Protein AF-A0AA90T5K9-F1 (afdb_monomer_lite)

Structure (mmCIF, N/CA/C/O backbone):
data_AF-A0AA90T5K9-F1
#
_entry.id   AF-A0AA90T5K9-F1
#
loop_
_atom_site.group_PDB
_atom_site.id
_atom_site.type_symbol
_atom_site.label_atom_id
_atom_site.label_alt_id
_atom_site.label_comp_id
_atom_site.label_asym_id
_atom_site.label_entity_id
_atom_site.label_seq_id
_atom_site.pdbx_PDB_ins_code
_atom_site.Cartn_x
_atom_site.Cartn_y
_atom_site.Cartn_z
_atom_site.occupancy
_atom_site.B_iso_or_equiv
_atom_site.auth_seq_id
_atom_site.auth_comp_id
_atom_site.auth_asym_id
_atom_site.auth_atom_id
_atom_site.pdbx_PDB_model_num
ATOM 1 N N . ASN A 1 1 ? 15.374 -18.220 -27.501 1.00 53.59 1 ASN A N 1
ATOM 2 C CA . ASN A 1 1 ? 14.520 -17.092 -27.054 1.00 53.59 1 ASN A CA 1
ATOM 3 C C . ASN A 1 1 ? 15.168 -16.372 -25.879 1.00 53.59 1 ASN A C 1
ATOM 5 O O . ASN A 1 1 ? 15.394 -17.0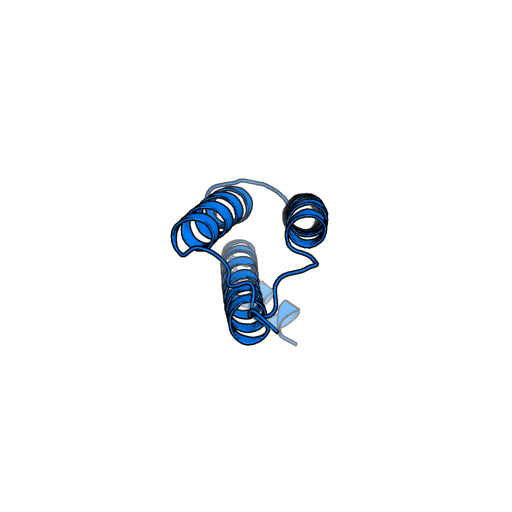23 -24.862 1.00 53.59 1 ASN A O 1
ATOM 9 N N . PRO A 1 2 ? 15.523 -15.080 -26.000 1.00 67.69 2 PRO A N 1
ATOM 10 C CA . PRO A 1 2 ? 16.107 -14.327 -24.892 1.00 67.69 2 PRO A CA 1
ATOM 11 C C . PRO A 1 2 ? 15.084 -14.159 -23.758 1.00 67.69 2 PRO A C 1
ATOM 13 O O . PRO A 1 2 ? 13.948 -13.754 -23.993 1.00 67.69 2 PRO A O 1
ATOM 16 N N . LYS A 1 3 ? 15.479 -14.480 -22.519 1.00 69.50 3 LYS A N 1
ATOM 17 C CA . LYS A 1 3 ? 14.643 -14.268 -21.327 1.00 69.50 3 LYS A CA 1
ATOM 18 C C . LYS A 1 3 ? 14.737 -12.805 -20.901 1.00 69.50 3 LYS A C 1
ATOM 20 O O . LYS A 1 3 ? 15.799 -12.352 -20.477 1.00 69.50 3 LYS A O 1
ATO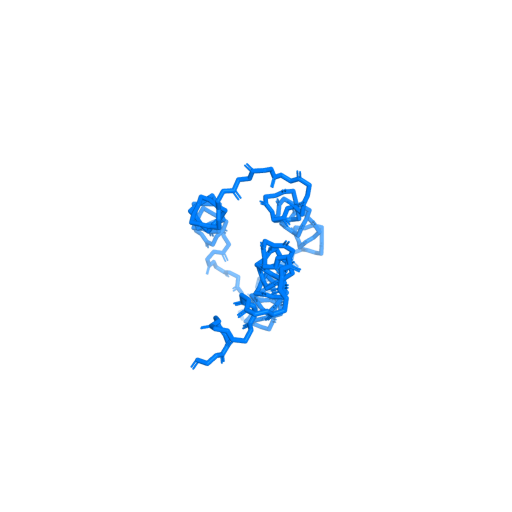M 25 N N . VAL A 1 4 ? 13.632 -12.067 -20.989 1.00 75.44 4 VAL A N 1
ATOM 26 C CA . VAL A 1 4 ? 13.566 -10.676 -20.516 1.00 75.44 4 VAL A CA 1
ATOM 27 C C . VAL A 1 4 ? 13.425 -10.683 -18.994 1.00 75.44 4 VAL A C 1
ATOM 29 O O . VAL A 1 4 ? 12.384 -11.055 -18.455 1.00 75.44 4 VAL A O 1
ATOM 32 N N . LEU A 1 5 ? 14.490 -10.290 -18.292 1.00 78.75 5 LEU A N 1
ATOM 33 C CA . LEU A 1 5 ? 14.538 -10.237 -16.830 1.00 78.75 5 LEU A CA 1
ATOM 34 C C . LEU A 1 5 ? 14.268 -8.823 -16.307 1.00 78.75 5 LEU A C 1
ATOM 36 O O . LEU A 1 5 ? 14.674 -7.820 -16.892 1.00 78.75 5 LEU A O 1
ATOM 40 N N . LEU A 1 6 ? 13.631 -8.734 -15.140 1.00 82.38 6 LEU A N 1
ATOM 41 C CA . LEU A 1 6 ? 13.401 -7.458 -14.467 1.00 82.38 6 LEU A CA 1
ATOM 42 C C . LEU A 1 6 ? 14.706 -6.927 -13.849 1.00 82.38 6 LEU A C 1
ATOM 44 O O . LEU A 1 6 ? 15.324 -7.579 -13.003 1.00 82.38 6 LEU A O 1
ATOM 48 N N . ALA A 1 7 ? 15.086 -5.695 -14.189 1.00 86.50 7 ALA A N 1
ATOM 49 C CA . ALA A 1 7 ? 16.248 -5.045 -13.591 1.00 86.50 7 ALA A CA 1
ATOM 50 C C . ALA A 1 7 ? 16.106 -4.897 -12.060 1.00 86.50 7 ALA A C 1
ATOM 52 O O . ALA A 1 7 ? 15.066 -4.478 -11.535 1.00 86.50 7 ALA A O 1
ATOM 53 N N . LYS A 1 8 ? 17.193 -5.154 -11.316 1.00 86.38 8 LYS A N 1
ATOM 54 C CA . LYS A 1 8 ? 17.223 -5.034 -9.841 1.00 86.38 8 LYS A CA 1
ATOM 55 C C . LYS A 1 8 ? 16.804 -3.636 -9.358 1.00 86.38 8 LYS A C 1
ATOM 57 O O . LYS A 1 8 ? 16.165 -3.503 -8.312 1.00 86.38 8 LYS A O 1
ATOM 62 N N . GLN A 1 9 ? 17.138 -2.588 -10.112 1.00 90.69 9 GLN A N 1
ATOM 63 C CA . GLN A 1 9 ? 16.768 -1.209 -9.782 1.00 90.69 9 GLN A CA 1
ATOM 64 C C . GLN A 1 9 ? 15.252 -0.981 -9.872 1.00 90.69 9 GLN A C 1
ATOM 66 O O . GLN A 1 9 ? 14.679 -0.327 -8.998 1.00 90.69 9 GLN A O 1
ATOM 71 N N . THR A 1 10 ? 14.583 -1.589 -10.852 1.00 89.00 10 THR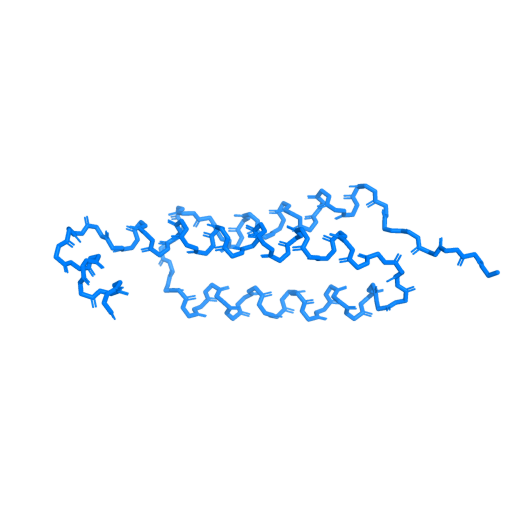 A N 1
ATOM 72 C CA . THR A 1 10 ? 13.122 -1.551 -10.996 1.00 89.00 10 THR A CA 1
ATOM 73 C C . THR A 1 10 ? 12.427 -2.185 -9.792 1.00 89.00 10 THR A C 1
ATOM 75 O O . THR A 1 10 ? 11.511 -1.582 -9.226 1.00 89.00 10 THR A O 1
ATOM 78 N N . VAL A 1 11 ? 12.922 -3.335 -9.310 1.00 89.31 11 VAL A N 1
ATOM 79 C CA . VAL A 1 11 ? 12.416 -3.981 -8.079 1.00 89.31 11 VAL A CA 1
ATOM 80 C C . VAL A 1 11 ? 12.536 -3.049 -6.870 1.00 89.31 11 VAL A C 1
ATOM 82 O O . VAL A 1 11 ? 11.626 -2.961 -6.042 1.00 89.31 11 VAL A O 1
ATOM 85 N N . LYS A 1 12 ? 13.660 -2.335 -6.741 1.00 92.50 12 LYS A N 1
ATOM 86 C CA . LYS A 1 12 ? 13.858 -1.379 -5.642 1.00 92.50 12 LYS A CA 1
ATOM 87 C C . LYS A 1 12 ? 12.856 -0.222 -5.729 1.00 92.50 12 LYS A C 1
ATOM 89 O O . LYS A 1 12 ? 12.249 0.123 -4.714 1.00 92.50 12 LYS A O 1
ATOM 94 N N . ARG A 1 13 ? 12.635 0.334 -6.926 1.00 93.94 13 ARG A N 1
ATOM 95 C CA . ARG A 1 13 ? 11.686 1.440 -7.158 1.00 93.94 13 ARG A CA 1
ATOM 96 C C . ARG A 1 13 ? 10.244 1.034 -6.838 1.00 93.94 13 ARG A C 1
ATOM 98 O O . ARG A 1 13 ? 9.586 1.735 -6.069 1.00 93.94 13 ARG A O 1
ATOM 105 N N . VAL A 1 14 ? 9.780 -0.122 -7.329 1.00 93.44 14 VAL A N 1
ATOM 106 C CA . VAL A 1 14 ? 8.408 -0.598 -7.057 1.00 93.44 14 VAL A CA 1
ATOM 107 C C . VAL A 1 14 ? 8.198 -0.856 -5.562 1.00 93.44 14 VAL A C 1
ATOM 109 O O . VAL A 1 14 ? 7.214 -0.398 -4.977 1.00 93.44 14 VAL A O 1
ATOM 112 N N . LYS A 1 15 ? 9.175 -1.484 -4.888 1.00 94.94 15 LYS A N 1
ATOM 113 C CA . LYS A 1 15 ? 9.121 -1.698 -3.433 1.00 94.94 15 LYS A CA 1
ATOM 114 C C . LYS A 1 15 ? 9.095 -0.375 -2.665 1.00 94.94 15 LYS A C 1
ATOM 116 O O . LYS A 1 15 ? 8.323 -0.252 -1.714 1.00 94.94 15 LYS A O 1
ATOM 121 N N . LYS A 1 16 ? 9.885 0.628 -3.067 1.00 96.62 16 LYS A N 1
ATOM 122 C CA . LYS A 1 16 ? 9.857 1.963 -2.445 1.00 96.62 16 LYS A CA 1
ATOM 123 C C . LYS A 1 16 ? 8.460 2.585 -2.547 1.00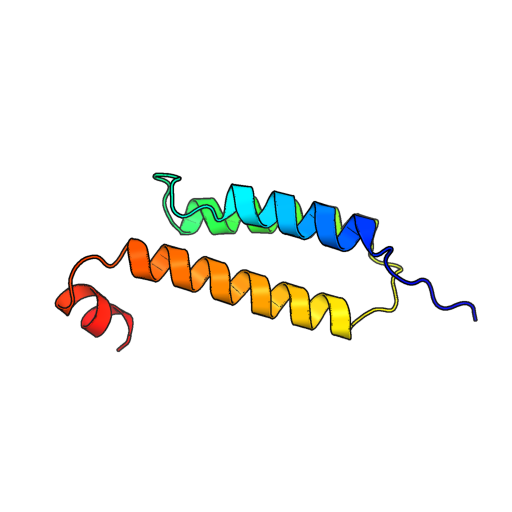 96.62 16 LYS A C 1
ATOM 125 O O . LYS A 1 16 ? 7.890 2.956 -1.520 1.00 96.62 16 LYS A O 1
ATOM 130 N N . ARG A 1 17 ? 7.863 2.590 -3.741 1.00 96.31 17 ARG A N 1
ATOM 131 C CA . ARG A 1 17 ? 6.536 3.185 -3.961 1.00 96.31 17 ARG A CA 1
ATOM 132 C C . ARG A 1 17 ? 5.434 2.471 -3.177 1.00 96.31 17 ARG A C 1
ATOM 134 O O . ARG A 1 17 ? 4.618 3.110 -2.515 1.00 96.31 17 ARG A O 1
ATOM 141 N N . ILE A 1 18 ? 5.448 1.137 -3.164 1.00 96.50 18 ILE A N 1
ATOM 142 C CA . ILE A 1 18 ? 4.528 0.336 -2.342 1.00 96.50 18 ILE A CA 1
ATOM 143 C C . ILE A 1 18 ? 4.710 0.654 -0.856 1.00 96.50 18 ILE A C 1
ATOM 145 O O . ILE A 1 18 ? 3.717 0.766 -0.132 1.00 96.50 18 ILE A O 1
ATOM 149 N N . ARG A 1 19 ? 5.952 0.814 -0.378 1.00 96.38 19 ARG A N 1
ATOM 150 C CA . ARG A 1 19 ? 6.240 1.141 1.027 1.00 96.38 19 ARG A CA 1
ATOM 151 C C . ARG A 1 19 ? 5.621 2.470 1.446 1.00 96.38 19 ARG A C 1
ATOM 153 O O . ARG A 1 19 ? 5.074 2.534 2.547 1.00 96.38 19 ARG A O 1
ATOM 160 N N . GLU A 1 20 ? 5.672 3.476 0.581 1.00 95.38 20 GLU A N 1
ATOM 161 C CA . GLU A 1 20 ? 5.023 4.775 0.790 1.00 95.38 20 GLU A CA 1
ATOM 162 C C . GLU A 1 20 ? 3.499 4.608 0.910 1.00 95.38 20 GLU A C 1
ATOM 164 O O . GLU A 1 20 ? 2.920 4.962 1.938 1.00 95.38 20 GLU A O 1
ATOM 169 N N . MET A 1 21 ? 2.858 3.948 -0.063 1.00 95.56 21 MET A N 1
ATOM 170 C CA . MET A 1 21 ? 1.397 3.732 -0.079 1.00 95.56 21 MET A CA 1
ATOM 171 C C . MET A 1 21 ? 0.884 2.897 1.109 1.00 95.56 21 MET A C 1
ATOM 173 O O . MET A 1 21 ? -0.203 3.117 1.650 1.00 95.56 21 MET A O 1
ATOM 177 N N . THR A 1 22 ? 1.690 1.941 1.564 1.00 95.94 22 THR A N 1
ATOM 178 C CA . THR A 1 22 ? 1.390 1.056 2.703 1.00 95.94 22 THR A CA 1
ATOM 179 C C . THR A 1 22 ? 2.115 1.502 3.979 1.00 95.94 22 THR A C 1
ATOM 181 O O . THR A 1 22 ? 2.431 0.692 4.850 1.00 95.94 22 THR A O 1
ATOM 184 N N . SER A 1 23 ? 2.441 2.791 4.112 1.00 94.75 23 SER A N 1
ATOM 185 C CA . SER A 1 23 ? 3.087 3.309 5.321 1.00 94.75 23 SER A CA 1
ATOM 186 C C . SER A 1 23 ? 2.133 3.266 6.514 1.00 94.75 23 SER A C 1
ATOM 188 O O . SER A 1 23 ? 1.047 3.842 6.461 1.00 94.75 23 SER A O 1
ATOM 190 N N . ARG A 1 24 ? 2.559 2.664 7.633 1.00 93.69 24 ARG A N 1
ATOM 191 C CA . ARG A 1 24 ? 1.810 2.652 8.905 1.00 93.69 24 ARG A CA 1
ATOM 192 C C . ARG A 1 24 ? 1.533 4.051 9.469 1.00 93.69 24 ARG A C 1
ATOM 194 O O . ARG A 1 24 ? 0.693 4.164 10.355 1.00 93.69 24 ARG A O 1
ATOM 201 N N . LYS A 1 25 ? 2.253 5.087 9.024 1.00 92.94 25 LYS A N 1
ATOM 202 C CA . LYS A 1 25 ? 2.064 6.471 9.489 1.00 92.94 25 LYS A CA 1
ATOM 203 C C . LYS A 1 25 ? 0.854 7.159 8.839 1.00 92.94 25 LYS A C 1
ATOM 205 O O . LYS A 1 25 ? 0.330 8.091 9.420 1.00 92.94 25 LYS A O 1
ATOM 210 N N . LEU A 1 26 ? 0.389 6.683 7.679 1.00 91.50 26 LEU A N 1
ATOM 211 C CA . LEU A 1 26 ? -0.738 7.306 6.973 1.00 91.50 26 LEU A CA 1
ATOM 212 C C . LEU A 1 26 ? -2.082 7.034 7.690 1.00 91.50 26 LEU A C 1
ATOM 214 O O . LEU A 1 26 ? -2.418 5.860 7.892 1.00 91.50 26 LEU A O 1
ATOM 218 N N . PRO A 1 27 ? -2.885 8.059 8.019 1.00 91.06 27 PRO A N 1
ATOM 219 C CA . PRO A 1 27 ? -4.179 7.901 8.685 1.00 91.06 27 PRO A CA 1
ATOM 220 C C . PRO A 1 27 ? -5.304 7.636 7.669 1.00 91.06 27 PRO A C 1
ATOM 222 O O . PRO A 1 27 ? -6.284 8.363 7.604 1.00 91.06 27 PRO A O 1
ATOM 225 N N . ILE A 1 28 ? -5.149 6.610 6.826 1.00 94.06 28 ILE A N 1
ATOM 226 C CA . ILE A 1 28 ? -6.131 6.283 5.778 1.00 94.06 28 ILE A CA 1
ATOM 227 C C . ILE A 1 28 ? -6.755 4.894 5.972 1.00 94.06 28 ILE A C 1
ATOM 229 O O . ILE A 1 28 ? -6.040 3.967 6.384 1.00 94.06 28 ILE A O 1
ATOM 233 N N . PRO A 1 29 ? -8.044 4.712 5.613 1.00 94.62 29 PRO A N 1
ATOM 234 C CA . PRO A 1 29 ? -8.713 3.416 5.676 1.00 94.62 29 PRO A CA 1
ATOM 235 C C . PRO A 1 29 ? -8.017 2.345 4.829 1.00 94.62 29 PRO A C 1
ATOM 237 O O . PRO A 1 29 ? -7.470 2.628 3.758 1.00 94.62 29 PRO A O 1
ATOM 240 N N . MET A 1 30 ? -8.104 1.083 5.264 1.00 95.44 30 MET A N 1
ATOM 241 C CA . MET A 1 30 ? -7.523 -0.052 4.535 1.00 95.44 30 MET A CA 1
ATOM 242 C C . MET A 1 30 ? -8.046 -0.158 3.095 1.00 95.44 30 MET A C 1
ATOM 244 O O . MET A 1 30 ? -7.260 -0.365 2.175 1.00 95.44 30 MET A O 1
ATOM 248 N N . LYS A 1 31 ? -9.350 0.070 2.879 1.00 96.00 31 LYS A N 1
ATOM 249 C CA . LYS A 1 31 ? -9.970 0.069 1.542 1.00 96.00 31 LYS A CA 1
ATOM 250 C C . LYS A 1 31 ? -9.280 1.058 0.596 1.00 96.00 31 LYS A C 1
ATOM 252 O O . LYS A 1 31 ? -8.928 0.700 -0.522 1.00 96.00 31 LYS A O 1
ATOM 257 N N . LEU A 1 32 ? -8.996 2.272 1.073 1.00 96.06 32 LEU A N 1
ATOM 258 C CA . LEU A 1 32 ? -8.315 3.291 0.275 1.00 96.06 32 LEU A CA 1
ATOM 259 C C . LEU A 1 32 ? -6.860 2.902 -0.034 1.00 96.06 32 LEU A C 1
ATOM 261 O O . LEU A 1 32 ? -6.391 3.135 -1.147 1.00 96.06 32 LEU A O 1
ATOM 265 N N . ARG A 1 33 ? -6.150 2.266 0.910 1.00 96.06 33 ARG A N 1
ATOM 266 C CA . ARG A 1 33 ? -4.799 1.725 0.655 1.00 96.06 33 ARG A CA 1
ATOM 267 C C . ARG A 1 33 ? -4.809 0.671 -0.439 1.00 96.06 33 ARG A C 1
ATOM 269 O O . ARG A 1 33 ? -3.966 0.729 -1.329 1.00 96.06 33 ARG A O 1
ATOM 276 N N . ILE A 1 34 ? -5.749 -0.271 -0.362 1.00 96.19 34 ILE A N 1
ATOM 277 C CA . ILE A 1 34 ? -5.896 -1.346 -1.347 1.00 96.19 34 ILE A CA 1
ATOM 278 C C . ILE A 1 34 ? -6.219 -0.754 -2.720 1.00 96.19 34 ILE A C 1
ATOM 280 O O . ILE A 1 34 ? -5.585 -1.142 -3.694 1.00 96.19 34 ILE A O 1
ATOM 284 N N . ASN A 1 35 ? -7.114 0.233 -2.801 1.00 97.00 35 ASN A N 1
ATOM 285 C CA . ASN A 1 35 ? -7.451 0.892 -4.066 1.00 97.00 35 ASN A CA 1
ATOM 286 C C . ASN A 1 35 ? -6.242 1.600 -4.698 1.00 97.00 35 ASN A C 1
ATOM 288 O O . ASN A 1 35 ? -5.944 1.359 -5.867 1.00 97.00 35 ASN A O 1
ATOM 292 N N . LYS A 1 36 ? -5.495 2.401 -3.920 1.00 95.88 36 LYS A N 1
ATOM 293 C CA . LYS A 1 36 ? -4.262 3.063 -4.392 1.00 95.88 36 LYS A CA 1
ATOM 294 C C . LYS A 1 36 ? -3.229 2.049 -4.883 1.00 95.88 36 LYS A C 1
ATOM 296 O O . LYS A 1 36 ? -2.623 2.220 -5.937 1.00 95.88 36 LYS A O 1
ATOM 301 N N . LEU A 1 37 ? -3.060 0.965 -4.129 1.00 96.31 37 LEU A N 1
ATOM 302 C CA . LEU A 1 37 ? -2.144 -0.108 -4.483 1.00 96.31 37 LEU A CA 1
ATOM 303 C C . LEU A 1 37 ? -2.588 -0.842 -5.758 1.00 96.31 37 LEU A C 1
ATOM 305 O O . LEU A 1 37 ? -1.754 -1.086 -6.622 1.00 96.31 37 LEU A O 1
ATOM 309 N N . LYS A 1 38 ? -3.884 -1.145 -5.908 1.00 95.88 38 LYS A N 1
ATOM 310 C CA . LYS A 1 38 ? -4.459 -1.797 -7.095 1.00 95.88 38 LYS A CA 1
ATOM 311 C C . LYS A 1 38 ? -4.247 -0.953 -8.349 1.00 95.88 38 LYS A C 1
ATOM 313 O O . LYS A 1 38 ? -3.809 -1.488 -9.362 1.00 95.88 38 LYS A O 1
ATOM 318 N N . GLN A 1 39 ? -4.511 0.352 -8.270 1.00 96.50 39 GLN A N 1
ATOM 319 C CA . GLN A 1 39 ? -4.295 1.276 -9.384 1.00 96.50 39 GLN A CA 1
ATOM 320 C C . GLN A 1 39 ? -2.824 1.293 -9.819 1.00 96.50 39 GLN A C 1
ATOM 322 O O . GLN A 1 39 ? -2.526 1.125 -10.999 1.00 96.50 39 GLN A O 1
ATOM 327 N N . TYR A 1 40 ? -1.902 1.420 -8.861 1.00 95.50 40 TYR A N 1
ATOM 328 C CA . TYR A 1 40 ? -0.467 1.417 -9.144 1.00 95.50 40 TYR A CA 1
ATOM 329 C C . TYR A 1 40 ? 0.018 0.088 -9.740 1.00 95.50 40 TYR A C 1
ATOM 331 O O . TYR A 1 40 ? 0.720 0.080 -10.750 1.00 95.50 40 TYR A O 1
ATOM 339 N N . LEU A 1 41 ? -0.367 -1.040 -9.133 1.00 93.94 41 LEU A N 1
ATOM 340 C CA . LEU A 1 41 ? 0.045 -2.367 -9.591 1.00 93.94 41 LEU A CA 1
ATOM 341 C C . LEU A 1 41 ? -0.506 -2.688 -10.980 1.00 93.94 41 LEU A C 1
ATOM 343 O O . LEU A 1 41 ? 0.205 -3.308 -11.760 1.00 93.94 41 LEU A O 1
ATOM 347 N N . ARG A 1 42 ? -1.723 -2.243 -11.320 1.00 93.50 42 ARG A N 1
ATOM 348 C CA . ARG A 1 42 ? -2.294 -2.448 -12.659 1.00 93.50 42 ARG A CA 1
ATOM 349 C C . ARG A 1 42 ? -1.447 -1.775 -13.741 1.00 93.50 42 ARG A C 1
ATOM 351 O O . ARG A 1 42 ? -1.112 -2.426 -14.723 1.00 93.50 42 ARG A O 1
ATOM 358 N N . GLY A 1 43 ? -1.055 -0.515 -13.538 1.00 92.31 43 GLY A N 1
ATOM 359 C CA . GLY A 1 43 ? -0.175 0.191 -14.478 1.00 92.31 43 GLY A CA 1
ATOM 360 C C . GLY A 1 43 ? 1.220 -0.435 -14.557 1.00 92.31 43 GLY A C 1
ATOM 361 O O . GLY A 1 43 ? 1.752 -0.644 -15.643 1.00 92.31 43 GLY A O 1
ATOM 362 N N . TRP A 1 44 ? 1.787 -0.809 -13.407 1.00 92.00 44 TRP A N 1
ATOM 363 C CA . TRP A 1 44 ? 3.103 -1.447 -13.347 1.00 92.00 44 TRP A CA 1
ATOM 364 C C . TRP A 1 44 ? 3.123 -2.812 -14.053 1.00 92.00 44 TRP A C 1
ATOM 366 O O . TRP A 1 44 ? 4.036 -3.082 -14.827 1.00 92.00 44 TRP A O 1
ATOM 376 N N . MET A 1 45 ? 2.099 -3.646 -13.843 1.00 88.94 45 MET A N 1
ATOM 377 C CA . MET A 1 45 ? 1.966 -4.941 -14.518 1.00 88.94 45 MET A CA 1
ATOM 378 C C . MET A 1 45 ? 1.760 -4.795 -16.026 1.00 88.94 45 MET A C 1
ATOM 380 O O . MET A 1 45 ? 2.307 -5.596 -16.771 1.00 88.94 45 MET A O 1
ATOM 384 N N . GLY A 1 46 ? 1.021 -3.775 -16.480 1.00 89.44 46 GLY A N 1
ATOM 385 C CA . GLY A 1 46 ? 0.850 -3.506 -17.911 1.00 89.44 46 GLY A CA 1
ATOM 386 C C . GLY A 1 46 ? 2.173 -3.182 -18.610 1.00 89.44 46 GLY A C 1
ATOM 387 O O . GLY A 1 46 ? 2.457 -3.725 -19.670 1.00 89.44 46 GLY A O 1
ATOM 388 N N . TYR A 1 47 ? 3.023 -2.368 -17.980 1.00 87.62 47 TYR A N 1
ATOM 389 C CA . TYR A 1 47 ? 4.336 -2.015 -18.532 1.00 87.62 47 TYR A CA 1
ATOM 390 C C . TYR A 1 47 ? 5.322 -3.197 -18.549 1.00 87.62 47 TYR A C 1
ATOM 392 O O . TYR A 1 47 ? 6.148 -3.311 -19.449 1.00 87.62 47 TYR A O 1
ATOM 400 N N . PHE A 1 48 ? 5.238 -4.095 -17.563 1.00 82.62 48 PHE A N 1
ATOM 401 C CA . PHE A 1 48 ? 6.144 -5.239 -17.413 1.00 82.62 48 PHE A CA 1
ATOM 402 C C . PHE A 1 48 ? 5.529 -6.582 -17.846 1.00 82.62 48 PHE A C 1
ATOM 404 O O . PHE A 1 48 ? 6.033 -7.635 -17.457 1.00 82.62 48 PHE A O 1
ATOM 411 N N . ALA A 1 49 ? 4.468 -6.563 -18.658 1.00 80.31 49 ALA A N 1
ATOM 412 C CA . ALA A 1 49 ? 3.722 -7.762 -19.053 1.00 80.31 49 ALA A CA 1
ATOM 413 C C . ALA A 1 49 ? 4.564 -8.800 -19.822 1.00 80.31 49 ALA A C 1
ATOM 415 O O . ALA A 1 49 ? 4.291 -9.990 -19.735 1.00 80.31 49 ALA A O 1
ATOM 416 N N . LEU A 1 50 ? 5.608 -8.358 -20.532 1.00 80.25 50 LEU A N 1
ATOM 417 C CA . LEU A 1 50 ? 6.488 -9.209 -21.348 1.00 80.25 50 LEU A CA 1
ATOM 418 C C . LEU A 1 50 ? 7.634 -9.868 -20.558 1.00 80.25 50 LEU A C 1
ATOM 420 O O . LEU A 1 50 ? 8.493 -10.525 -21.141 1.00 80.25 50 LEU A O 1
ATOM 424 N N . ILE A 1 51 ? 7.699 -9.656 -19.241 1.00 81.75 51 ILE A N 1
ATOM 425 C CA . ILE A 1 51 ? 8.796 -10.154 -18.410 1.00 81.75 51 ILE A CA 1
ATOM 426 C C . ILE A 1 51 ? 8.521 -11.579 -17.935 1.00 81.75 51 ILE A C 1
ATOM 428 O O . ILE A 1 51 ? 7.542 -11.843 -17.238 1.00 81.75 51 ILE A O 1
ATOM 432 N N . ASP A 1 52 ? 9.486 -12.465 -18.168 1.00 74.75 52 ASP A N 1
ATOM 433 C CA . ASP A 1 52 ? 9.453 -13.858 -17.723 1.00 74.75 52 ASP A CA 1
ATOM 434 C C . ASP A 1 52 ? 10.115 -14.013 -16.334 1.00 74.75 52 ASP A C 1
ATOM 436 O O . ASP A 1 52 ? 11.232 -14.514 -16.188 1.00 74.75 52 ASP A O 1
ATOM 440 N N . THR A 1 53 ? 9.469 -13.478 -15.281 1.00 80.19 53 THR A N 1
ATOM 441 C CA . THR A 1 53 ? 9.975 -13.569 -13.886 1.00 80.19 53 THR A CA 1
ATOM 442 C C . THR A 1 53 ? 8.899 -13.917 -12.836 1.00 80.19 53 THR A C 1
ATOM 444 O O . THR A 1 53 ? 8.670 -13.158 -11.883 1.00 80.19 53 THR A O 1
ATOM 447 N N . PRO A 1 54 ? 8.266 -15.104 -12.912 1.00 80.88 54 PRO A N 1
ATOM 448 C CA . PRO A 1 54 ? 7.170 -15.488 -12.011 1.00 80.88 54 PRO A CA 1
ATOM 449 C C . PRO A 1 54 ? 7.568 -15.491 -10.523 1.00 80.88 54 PRO A C 1
ATOM 451 O O . PRO A 1 54 ? 6.814 -15.028 -9.663 1.00 80.88 54 PRO A O 1
ATOM 454 N N . ASN A 1 55 ? 8.792 -15.922 -10.201 1.00 86.44 55 ASN A N 1
ATOM 455 C CA . ASN A 1 55 ? 9.290 -15.955 -8.820 1.00 86.44 55 ASN A CA 1
ATOM 456 C C . ASN A 1 55 ? 9.427 -14.556 -8.198 1.00 86.44 55 ASN A C 1
ATOM 458 O O . ASN A 1 55 ? 9.144 -14.366 -7.013 1.00 86.44 55 ASN A O 1
ATOM 462 N N . VAL A 1 56 ? 9.835 -13.555 -8.986 1.00 86.44 56 VAL A N 1
ATOM 463 C CA . VAL A 1 56 ? 9.970 -12.172 -8.503 1.00 86.44 56 VAL A CA 1
ATOM 464 C C . VAL A 1 56 ? 8.597 -11.598 -8.167 1.00 86.44 56 VAL A C 1
ATOM 466 O O . VAL A 1 56 ? 8.440 -10.976 -7.112 1.00 86.44 56 VAL A O 1
ATOM 469 N N . LEU A 1 57 ? 7.600 -11.859 -9.015 1.00 86.44 57 LEU A N 1
ATOM 470 C CA . LEU A 1 57 ? 6.218 -11.432 -8.798 1.00 86.44 57 LEU A CA 1
ATOM 471 C C . LEU A 1 57 ? 5.606 -12.101 -7.562 1.00 86.44 57 LEU A C 1
ATOM 473 O O . LEU A 1 57 ? 5.053 -11.405 -6.709 1.00 86.44 57 LEU A O 1
ATOM 477 N N . LYS A 1 58 ? 5.787 -13.417 -7.394 1.00 90.31 58 LYS A N 1
ATOM 478 C CA . LYS A 1 58 ? 5.313 -14.157 -6.209 1.00 90.31 58 LYS A CA 1
ATOM 479 C C . LYS A 1 58 ? 5.912 -13.605 -4.912 1.00 90.31 58 LYS A C 1
ATOM 481 O O . LYS A 1 58 ? 5.202 -13.371 -3.930 1.00 90.31 58 LYS A O 1
ATOM 486 N N . ASN A 1 59 ? 7.215 -13.326 -4.917 1.00 92.44 59 ASN A N 1
ATOM 487 C CA . ASN A 1 59 ? 7.902 -12.729 -3.772 1.00 92.44 59 ASN A CA 1
ATOM 488 C C . ASN A 1 59 ? 7.425 -11.298 -3.486 1.00 92.44 59 ASN A C 1
ATOM 490 O O . ASN A 1 59 ? 7.298 -10.906 -2.321 1.00 92.44 59 ASN A O 1
ATOM 494 N N . LEU A 1 60 ? 7.153 -10.509 -4.530 1.00 92.19 60 LEU A N 1
ATOM 495 C CA . LEU A 1 60 ? 6.615 -9.159 -4.391 1.00 92.19 60 LEU A CA 1
ATOM 496 C C . LEU A 1 60 ? 5.198 -9.179 -3.801 1.00 92.19 60 LEU A C 1
ATOM 498 O O . LEU A 1 60 ? 4.929 -8.410 -2.877 1.00 92.19 60 LEU A O 1
ATOM 502 N N . ASP A 1 61 ? 4.334 -10.082 -4.264 1.00 92.94 61 ASP A N 1
ATOM 503 C CA . ASP A 1 61 ? 2.967 -10.241 -3.758 1.00 92.94 61 ASP A CA 1
ATOM 504 C C . ASP A 1 61 ? 2.946 -10.665 -2.280 1.00 92.94 61 ASP A C 1
ATOM 506 O O . ASP A 1 61 ? 2.310 -10.014 -1.445 1.00 92.94 61 ASP A O 1
ATOM 510 N N . SER A 1 62 ? 3.739 -11.674 -1.905 1.00 96.50 62 SER A N 1
ATOM 511 C CA . SER A 1 62 ? 3.892 -12.079 -0.498 1.00 96.50 62 SER A CA 1
ATOM 512 C C . SER A 1 62 ? 4.371 -10.913 0.381 1.00 96.50 62 SER A C 1
ATOM 514 O O . SER A 1 62 ? 3.827 -10.641 1.463 1.00 96.50 62 SER A O 1
ATOM 516 N N . TRP A 1 63 ? 5.347 -10.146 -0.115 1.00 96.56 63 TRP A N 1
ATOM 517 C CA . TRP A 1 63 ? 5.855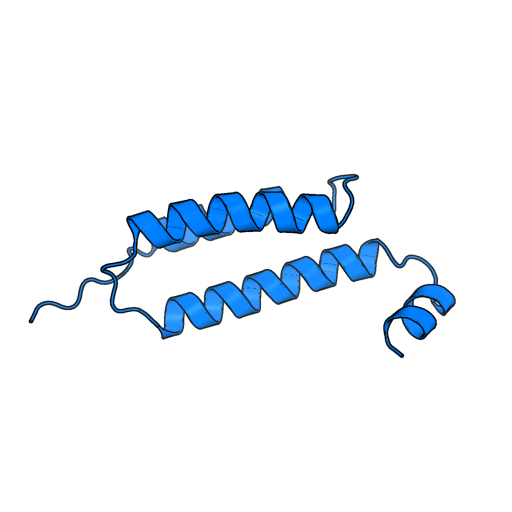 -8.963 0.571 1.00 96.56 63 TRP A CA 1
ATOM 518 C C . TRP A 1 63 ? 4.783 -7.871 0.726 1.00 96.56 63 TRP A C 1
ATOM 520 O O . TRP A 1 63 ? 4.663 -7.296 1.812 1.00 96.56 63 TRP A O 1
ATOM 530 N N . ILE A 1 64 ? 3.966 -7.624 -0.301 1.00 96.38 64 ILE A N 1
ATOM 531 C CA . ILE A 1 64 ? 2.822 -6.701 -0.260 1.00 96.38 64 ILE A CA 1
ATOM 532 C C . ILE A 1 64 ? 1.807 -7.133 0.806 1.00 96.38 64 ILE A C 1
ATOM 534 O O . ILE A 1 64 ? 1.440 -6.323 1.665 1.00 96.38 64 ILE A O 1
ATOM 538 N N . ARG A 1 65 ? 1.384 -8.406 0.806 1.00 96.75 65 ARG A N 1
ATOM 539 C CA . ARG A 1 65 ? 0.402 -8.930 1.776 1.00 96.75 65 ARG A CA 1
ATOM 540 C C . ARG A 1 65 ? 0.898 -8.780 3.210 1.00 96.75 65 ARG A C 1
ATOM 542 O O . ARG A 1 65 ? 0.144 -8.343 4.080 1.00 96.75 65 ARG A O 1
ATOM 549 N N . ARG A 1 66 ? 2.186 -9.048 3.462 1.00 97.19 66 ARG A N 1
ATOM 550 C CA . ARG A 1 66 ? 2.810 -8.816 4.778 1.00 97.19 66 ARG A CA 1
ATOM 551 C C . ARG A 1 66 ? 2.683 -7.357 5.225 1.00 97.19 66 ARG A C 1
ATOM 553 O O . ARG A 1 66 ? 2.396 -7.102 6.394 1.00 97.19 66 ARG A O 1
ATOM 560 N N . ARG A 1 67 ? 2.844 -6.398 4.312 1.00 96.38 67 ARG A N 1
ATOM 561 C CA . ARG A 1 67 ? 2.683 -4.968 4.620 1.00 96.38 67 ARG A CA 1
ATOM 562 C C . ARG A 1 67 ? 1.231 -4.589 4.882 1.00 96.38 67 ARG A C 1
ATOM 564 O O . ARG A 1 67 ? 0.964 -3.843 5.814 1.00 96.38 67 ARG A O 1
ATOM 571 N N . LEU A 1 68 ? 0.279 -5.121 4.127 1.00 96.62 68 LEU A N 1
ATOM 572 C CA . LEU A 1 68 ? -1.137 -4.864 4.407 1.00 96.62 68 LEU A CA 1
ATOM 573 C C . LEU A 1 68 ? -1.546 -5.422 5.778 1.00 96.62 68 LEU A C 1
ATOM 575 O O . LEU A 1 68 ? -2.166 -4.699 6.560 1.00 96.62 68 LEU A O 1
ATOM 579 N N . ARG A 1 69 ? -1.097 -6.635 6.131 1.00 95.81 69 ARG A N 1
ATOM 580 C CA . ARG A 1 69 ? -1.304 -7.213 7.472 1.00 95.81 69 ARG A CA 1
ATOM 581 C C . ARG A 1 69 ? -0.734 -6.330 8.579 1.00 95.81 69 ARG A C 1
ATOM 583 O O . ARG A 1 69 ? -1.411 -6.102 9.574 1.00 95.81 69 ARG A O 1
ATOM 590 N N . MET A 1 70 ? 0.460 -5.759 8.393 1.00 95.88 70 MET A N 1
ATOM 591 C CA . MET A 1 70 ? 1.055 -4.854 9.387 1.00 95.88 70 MET A CA 1
ATOM 592 C C . MET A 1 70 ? 0.217 -3.579 9.599 1.00 95.88 70 MET A C 1
ATOM 594 O O . MET A 1 70 ? 0.128 -3.068 10.716 1.00 95.88 70 MET A O 1
ATOM 598 N N . CYS A 1 71 ? -0.379 -3.041 8.530 1.00 95.62 71 CYS A N 1
ATOM 599 C CA . CYS A 1 71 ? -1.261 -1.877 8.600 1.00 95.62 71 CYS A CA 1
ATOM 600 C C . CYS A 1 71 ? -2.571 -2.226 9.309 1.00 95.62 71 CYS A C 1
ATOM 602 O O . CYS A 1 71 ? -3.021 -1.462 10.160 1.00 95.62 71 CYS A O 1
ATOM 604 N N . LEU A 1 72 ? -3.140 -3.390 8.994 1.00 94.62 72 LEU A N 1
ATOM 605 C CA . LEU A 1 72 ? -4.369 -3.884 9.603 1.00 94.62 72 LEU A CA 1
ATOM 606 C C . LEU A 1 72 ? -4.178 -4.150 11.102 1.00 94.62 72 LEU A C 1
ATOM 608 O O . LEU A 1 72 ? -4.970 -3.694 11.920 1.00 94.62 72 LEU A O 1
ATOM 612 N N . TRP A 1 73 ? -3.060 -4.777 11.470 1.00 94.44 73 TRP A N 1
ATOM 613 C CA . TRP A 1 73 ? -2.693 -5.024 12.862 1.00 94.44 73 TRP A CA 1
ATOM 614 C C . TRP A 1 73 ? -2.551 -3.734 13.671 1.00 94.44 73 TRP A C 1
ATOM 616 O O . TRP A 1 73 ? -3.017 -3.654 14.803 1.00 94.44 73 TRP A O 1
ATOM 626 N N . LYS A 1 74 ? -1.948 -2.692 13.077 1.00 93.06 74 LYS A N 1
ATOM 627 C CA . LYS A 1 74 ? -1.868 -1.365 13.704 1.00 93.06 74 LYS A CA 1
ATOM 628 C C . LYS A 1 74 ? -3.256 -0.737 13.881 1.00 93.06 74 LYS A C 1
ATOM 630 O O . LYS A 1 74 ? -3.490 -0.080 14.890 1.00 93.06 74 LYS A O 1
ATOM 635 N N . GLN A 1 75 ? -4.153 -0.916 12.910 1.00 92.94 75 GLN A N 1
ATOM 636 C CA . GLN A 1 75 ? -5.528 -0.419 12.991 1.00 92.94 75 GLN A CA 1
ATOM 637 C C . GLN A 1 75 ? -6.314 -1.129 14.107 1.00 92.94 75 GLN A C 1
ATOM 639 O O . GLN A 1 75 ? -7.102 -0.499 14.809 1.00 92.94 75 GLN A O 1
ATOM 644 N N . TRP A 1 76 ? -6.067 -2.421 14.328 1.00 94.25 76 TRP A N 1
ATOM 645 C CA . TRP A 1 76 ? -6.639 -3.186 15.439 1.00 94.25 76 TRP A CA 1
ATOM 646 C C . TRP A 1 76 ? -5.851 -2.967 16.734 1.00 94.25 76 TRP A C 1
ATOM 648 O O . TRP A 1 76 ? -5.097 -3.829 17.196 1.00 94.25 76 TRP A O 1
ATOM 658 N N . LYS A 1 77 ? -6.030 -1.789 17.337 1.00 91.69 77 LYS A N 1
ATOM 659 C CA . LYS A 1 77 ? -5.334 -1.407 18.575 1.00 91.69 77 LYS A CA 1
ATOM 660 C C . LYS A 1 77 ? -5.668 -2.336 19.751 1.00 91.69 77 LYS A C 1
ATOM 662 O O . LYS A 1 77 ? -4.769 -2.690 20.504 1.00 91.69 77 LYS A O 1
ATOM 667 N N . LEU A 1 78 ? -6.932 -2.744 19.891 1.00 96.69 78 LEU A N 1
ATOM 668 C CA . LEU A 1 78 ? -7.421 -3.492 21.054 1.00 96.69 78 LEU A CA 1
ATOM 669 C C . LEU A 1 78 ? -7.371 -5.020 20.841 1.00 96.69 78 LEU A C 1
ATOM 671 O O . LEU A 1 78 ? -7.771 -5.479 19.765 1.00 96.69 78 LEU A O 1
ATOM 675 N N . PRO A 1 79 ? -6.997 -5.822 21.863 1.00 94.94 79 PRO A N 1
ATOM 676 C CA . PRO A 1 79 ? -7.002 -7.288 21.784 1.00 94.94 79 PRO A CA 1
ATOM 677 C C . PRO A 1 79 ? -8.361 -7.870 21.377 1.00 94.94 79 PRO A C 1
ATOM 679 O O . PRO A 1 79 ? -8.429 -8.669 20.445 1.00 94.94 79 PRO A O 1
ATOM 682 N N . ARG A 1 80 ? -9.460 -7.380 21.973 1.00 96.38 80 ARG A N 1
ATOM 683 C CA . ARG A 1 80 ? -10.833 -7.794 21.622 1.00 96.38 80 ARG A CA 1
ATOM 684 C C . ARG A 1 80 ? -11.160 -7.604 20.137 1.00 96.38 80 ARG A C 1
ATOM 686 O O . ARG A 1 80 ? -11.822 -8.441 19.531 1.00 96.38 80 ARG A O 1
ATOM 693 N N . THR A 1 81 ? -10.660 -6.526 19.526 1.00 95.69 81 THR A N 1
ATOM 694 C CA . THR A 1 81 ? -10.858 -6.251 18.096 1.00 95.69 81 THR A CA 1
ATOM 695 C C . THR A 1 81 ? -10.069 -7.228 17.235 1.00 95.69 81 THR A C 1
ATOM 697 O O . THR A 1 81 ? -10.587 -7.668 16.216 1.00 95.69 81 THR A O 1
ATOM 700 N N . ARG A 1 82 ? -8.845 -7.592 17.641 1.00 94.81 82 ARG A N 1
ATOM 701 C CA . ARG A 1 82 ? -8.035 -8.590 16.927 1.00 94.81 82 ARG A CA 1
ATOM 702 C C . ARG A 1 82 ? -8.712 -9.953 16.956 1.00 94.81 82 ARG A C 1
ATOM 704 O O . ARG A 1 82 ? -8.924 -10.518 15.896 1.00 94.81 82 ARG A O 1
ATOM 711 N N . VAL A 1 83 ? -9.135 -10.423 18.133 1.00 95.56 83 VAL A N 1
ATOM 712 C CA . VAL A 1 83 ? -9.849 -11.706 18.274 1.00 95.56 83 VAL A CA 1
ATOM 713 C C . VAL A 1 83 ? -11.113 -11.719 17.413 1.00 95.56 83 VAL A C 1
ATOM 715 O O . VAL A 1 83 ? -11.297 -12.636 16.624 1.00 95.56 83 VAL A O 1
ATOM 718 N N . LYS A 1 84 ? -11.942 -10.666 17.470 1.00 95.50 84 LYS A N 1
ATOM 719 C CA . LYS A 1 84 ? -13.163 -10.567 16.647 1.00 95.50 84 LYS A CA 1
ATOM 720 C C . LYS A 1 84 ? -12.895 -10.565 15.135 1.00 95.50 84 LYS A C 1
ATOM 722 O O . LYS A 1 84 ? -13.780 -10.930 14.377 1.00 95.50 84 LYS A O 1
ATOM 727 N N . LYS A 1 85 ? -11.734 -10.080 14.688 1.00 94.38 85 LYS A N 1
ATOM 728 C CA . LYS A 1 85 ? -11.392 -9.957 13.260 1.00 94.38 85 LYS A CA 1
ATOM 729 C C . LYS A 1 85 ? -10.536 -11.108 12.718 1.00 94.38 85 LYS A C 1
ATOM 731 O O . LYS A 1 85 ? -10.286 -11.128 11.516 1.00 94.38 85 LYS A O 1
ATOM 736 N N . LEU A 1 86 ? -10.038 -11.978 13.596 1.00 91.06 86 LEU A N 1
ATOM 737 C CA . LEU A 1 86 ? -9.262 -13.178 13.262 1.00 91.06 86 LEU A CA 1
ATOM 738 C C . LEU A 1 86 ? -10.071 -14.473 13.391 1.00 91.06 86 LEU A C 1
ATOM 740 O O . LEU A 1 86 ? -9.608 -15.498 12.904 1.00 91.06 86 LEU A O 1
ATOM 744 N N . LYS A 1 87 ? -11.218 -14.420 14.074 1.00 81.25 87 LYS A N 1
ATOM 745 C CA . LYS A 1 87 ? -12.277 -15.423 13.955 1.00 81.25 87 LYS A CA 1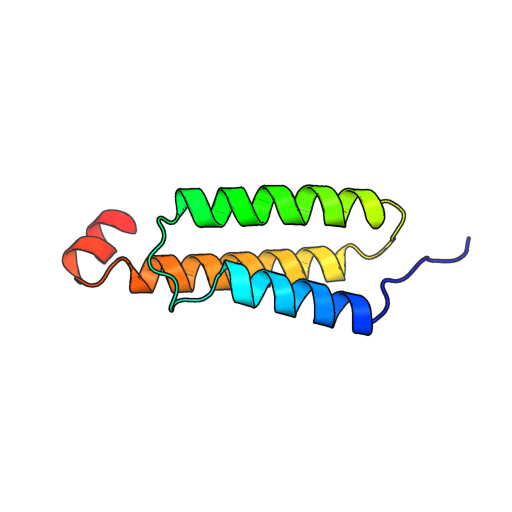
ATOM 746 C C . LYS A 1 87 ? -12.919 -15.321 12.578 1.00 81.25 87 LYS A C 1
ATOM 748 O O . LYS A 1 87 ? -13.243 -16.391 12.035 1.00 81.25 87 LYS A O 1
#

InterPro domains:
  IPR013597 Group II intron, maturase-specific [PF08388] (11-83)

Secondary structure (DSSP, 8-state):
----PPPHHHHHHHHHHHHHHT-TT----HHHHHHHHHHHHHHHHHHTTT---HHHHHHHHHHHHHHHHHHHHHH--SHHHHHHHH-

pLDDT: mean 90.95, std 7.61, range [53.59, 97.19]

Radius of gyration: 15.6 Å; chains: 1; bounding box: 30×25×49 Å

Foldseek 3Di:
DDAAADDPVVLVVLVVVLCVLLPLPDPDDLVVSVVVNVVVVVVVCVVCVSHPDPPSVVVVVVVSVVSSVVSVVSVQPDPVSVVVVVD

Organism: NCBI:txid450367

Sequence (87 aa):
NPKVLLAKQTVKRVKKRIREMTSRKLPIPMKLRINKLKQYLRGWMGYFALIDTPNVLKNLDSWIRRRLRMCLWKQWKLPRTRVKKLK